Protein AF-A0ABD3LQM2-F1 (afdb_monomer)

Foldseek 3Di:
DPLCPLVVVLVVCVVVVVDDPVVNVVSVVVSVVVVVVVVVVVVVVLCVVCVPPPDDPPVNDDDDDPVVVPDDDPVVVPDDDPVVVVVCVVDPDDDDDDPPPPPPDDD

pLDDT: mean 81.01, std 16.64, range [43.22, 97.44]

Radius of gyration: 31.78 Å; Cα contacts (8 Å, |Δi|>4): 12; chains: 1; bounding box: 51×68×80 Å

InterPro domains:
  IPR036049 Large ribosomal subunit protein uL29 superfamily [G3DSA:1.10.287.310] (19-54)
  IPR045059 Large ribosomal subunit protein uL29, eukaryota [PTHR45722] (22-86)

Sequence (107 aa):
MRKYYLSSDFCLLFFRGIVGGEKLKVVRLSIAQVLIVISHKQKATLREVYKKKKYLPLDLRPKKTKAIRRRLTKYQCLLKKISIHNRSLHRPPNKFTFFFFNIIFIF

Nearest PDB structures (foldseek):
  8q7z-assembly1_Bh  TM=7.932E-01  e=3.829E-06  Gallus gallus
  7oyc-assembly1_h1  TM=7.831E-01  e=6.575E-06  Xenopus laevis
  8t3d-assembly1_Ah  TM=7.796E-01  e=1.479E-05  Saccharomyces cerevisiae
  3j79-assembly1_3  TM=7.833E-01  e=3.810E-05  Plasmodium falciparum 3D7
  6zu5-assembly1_LHH  TM=7.962E-01  e=4.667E-05  Paranosema locustae

Mean predicted aligned error: 11.9 Å

Solvent-accessible surface area (backbone atoms only — not comparable to full-atom values): 7019 Å² total; per-residue (Å²): 139,82,80,55,67,77,54,52,56,53,50,52,42,60,76,66,66,78,64,59,74,71,62,50,54,56,52,53,52,54,52,49,52,53,53,48,54,53,51,51,54,54,50,49,56,50,47,63,79,43,69,84,50,93,75,66,61,80,87,78,48,84,93,65,56,72,66,72,72,69,53,79,52,74,66,66,71,64,63,66,55,69,70,58,48,52,49,45,69,78,52,62,86,79,89,81,83,81,82,77,75,82,76,74,75,90,124

Secondary structure (DSSP, 8-state):
--SSHHHHHHHHHHHTT-S-HHHHHHHHHHHHHHHHHHHHHHHHHHHHHHTT-S---GGGS----HHHHHSPPHHHHH---HHHHHHHHHSPPP-------------

Structure (mmCIF, N/CA/C/O backbone):
data_AF-A0ABD3LQM2-F1
#
_entry.id   AF-A0ABD3LQM2-F1
#
loop_
_atom_site.group_PDB
_atom_site.id
_atom_site.type_symbol
_atom_site.label_atom_id
_atom_site.label_alt_id
_atom_site.label_comp_id
_atom_site.label_asym_id
_atom_site.label_entity_id
_atom_site.label_seq_id
_atom_site.pdbx_PDB_ins_code
_atom_site.Cartn_x
_atom_site.Cartn_y
_atom_site.Cartn_z
_atom_site.occupancy
_atom_site.B_iso_or_equiv
_atom_site.auth_seq_id
_atom_site.auth_comp_id
_atom_site.auth_asym_id
_atom_site.auth_atom_id
_atom_site.pdbx_PDB_model_num
ATOM 1 N N . MET A 1 1 ? 5.087 -19.373 -16.635 1.00 45.12 1 MET A N 1
ATOM 2 C CA . MET A 1 1 ? 5.821 -19.981 -17.766 1.00 45.12 1 MET A CA 1
ATOM 3 C C . MET A 1 1 ? 5.857 -19.160 -19.067 1.00 45.12 1 MET A C 1
ATOM 5 O O . MET A 1 1 ? 6.564 -19.568 -19.969 1.00 45.12 1 MET A O 1
ATOM 9 N N . ARG A 1 2 ? 5.194 -17.990 -19.202 1.00 43.22 2 ARG A N 1
ATOM 10 C CA . ARG A 1 2 ? 5.130 -17.245 -20.488 1.00 43.22 2 ARG A CA 1
ATOM 11 C C . ARG A 1 2 ? 5.813 -15.857 -20.516 1.00 43.22 2 ARG A C 1
ATOM 13 O O . ARG A 1 2 ? 5.566 -15.090 -21.433 1.00 43.22 2 ARG A O 1
ATOM 20 N N . LYS A 1 3 ? 6.636 -15.506 -19.512 1.00 46.28 3 LYS A N 1
ATOM 21 C CA . LYS A 1 3 ? 7.368 -14.214 -19.464 1.00 46.28 3 LYS A CA 1
ATOM 22 C C . LYS A 1 3 ? 8.796 -14.282 -20.025 1.00 46.28 3 LYS A C 1
ATOM 24 O O . LYS A 1 3 ? 9.393 -13.241 -20.253 1.00 46.28 3 LYS A O 1
ATOM 29 N N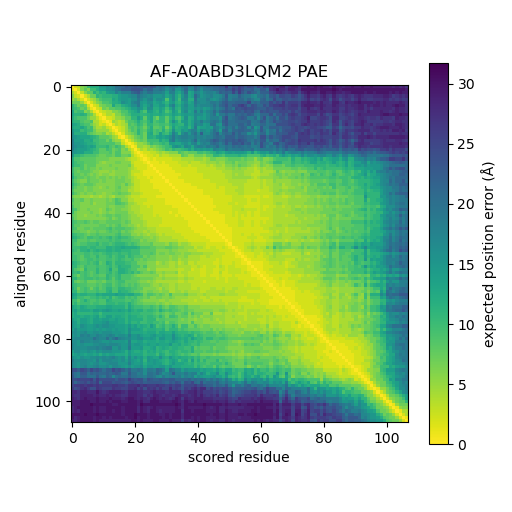 . TYR A 1 4 ? 9.326 -15.486 -20.241 1.00 50.25 4 TYR A N 1
ATOM 30 C CA . TYR A 1 4 ? 10.747 -15.688 -20.531 1.00 50.25 4 TYR A CA 1
ATOM 31 C C . TYR A 1 4 ? 11.090 -15.689 -22.027 1.00 50.25 4 TYR A C 1
ATOM 33 O O . TYR A 1 4 ? 12.205 -15.317 -22.357 1.00 50.25 4 TYR A O 1
ATOM 41 N N . TYR A 1 5 ? 10.132 -15.984 -22.917 1.00 52.78 5 TYR A N 1
ATOM 42 C CA . TYR A 1 5 ? 10.383 -16.118 -24.361 1.00 52.78 5 TYR A CA 1
ATOM 43 C C . TYR A 1 5 ? 10.892 -14.822 -25.021 1.00 52.78 5 TYR A C 1
ATOM 45 O O . TYR A 1 5 ? 11.889 -14.845 -25.728 1.00 52.78 5 TYR A O 1
ATOM 53 N N . LEU A 1 6 ? 10.308 -13.663 -24.687 1.00 54.22 6 LEU A N 1
ATOM 54 C CA . LEU A 1 6 ? 10.737 -12.373 -25.254 1.00 54.22 6 LEU A CA 1
ATOM 55 C C . LEU A 1 6 ? 12.120 -11.907 -24.753 1.00 54.22 6 LEU A C 1
ATOM 57 O O . LEU A 1 6 ? 12.778 -11.090 -25.391 1.00 54.22 6 LEU A O 1
ATOM 61 N N . SER A 1 7 ? 12.548 -12.400 -23.584 1.00 55.00 7 SER A N 1
ATOM 62 C CA . SER A 1 7 ? 13.843 -12.056 -22.991 1.00 55.00 7 SER A CA 1
ATOM 63 C C . SER A 1 7 ? 14.962 -12.974 -23.481 1.00 55.00 7 SER A C 1
ATOM 65 O O . SER A 1 7 ? 16.104 -12.523 -23.566 1.00 55.00 7 SER A O 1
ATOM 67 N N . SER A 1 8 ? 14.657 -14.236 -23.805 1.00 55.06 8 SER A N 1
ATOM 68 C CA . SER A 1 8 ? 15.618 -15.188 -24.374 1.00 55.06 8 SER A CA 1
ATOM 69 C C . SER A 1 8 ? 16.070 -14.782 -25.776 1.00 55.06 8 SER A C 1
ATOM 71 O O . SER A 1 8 ? 17.267 -14.838 -26.042 1.00 55.06 8 SER A O 1
ATOM 73 N N . ASP A 1 9 ? 15.168 -14.273 -26.622 1.00 57.22 9 ASP A N 1
ATOM 74 C CA . ASP A 1 9 ? 15.499 -13.870 -27.998 1.00 57.22 9 ASP A CA 1
ATOM 75 C C . ASP A 1 9 ? 16.395 -12.619 -28.042 1.00 57.22 9 ASP A C 1
ATOM 77 O O . ASP A 1 9 ? 17.352 -12.551 -28.813 1.00 57.22 9 ASP A O 1
ATOM 81 N N . PHE A 1 10 ? 16.162 -11.647 -27.150 1.00 59.59 10 PHE A N 1
ATOM 82 C CA . PHE A 1 10 ? 17.017 -10.460 -27.025 1.00 59.59 10 PHE A CA 1
ATOM 83 C C . PHE A 1 10 ? 18.389 -10.784 -26.414 1.00 59.59 10 PHE A C 1
ATOM 85 O O . PHE A 1 10 ? 19.406 -10.249 -26.853 1.00 59.59 10 PHE A O 1
ATOM 92 N N . CYS A 1 11 ? 18.430 -11.685 -25.425 1.00 58.47 11 CYS A N 1
ATOM 93 C CA . CYS A 1 11 ? 19.682 -12.176 -24.846 1.00 58.47 11 CYS A CA 1
ATOM 94 C C . CYS A 1 11 ? 20.528 -12.904 -25.907 1.00 58.47 11 CYS A C 1
ATOM 96 O O . CYS A 1 11 ? 21.720 -12.636 -26.031 1.00 58.47 11 CYS A O 1
ATOM 98 N N . LEU A 1 12 ? 19.899 -13.739 -26.743 1.00 59.03 12 LEU A N 1
ATOM 99 C CA . LEU A 1 12 ? 20.535 -14.419 -27.879 1.00 59.03 12 LEU A CA 1
ATOM 100 C C . LEU A 1 12 ? 21.074 -13.447 -28.939 1.00 59.03 12 LEU A C 1
ATOM 102 O O . LEU A 1 12 ? 22.172 -13.661 -29.449 1.00 59.03 12 LEU A O 1
ATOM 106 N N . LEU A 1 13 ? 20.344 -12.374 -29.259 1.00 62.25 13 LEU A N 1
ATOM 107 C CA . LEU A 1 13 ? 20.800 -11.336 -30.197 1.00 62.25 13 LEU A CA 1
ATOM 108 C C . LEU A 1 13 ? 21.959 -10.493 -29.633 1.00 62.25 13 LEU A C 1
ATOM 110 O O . LEU A 1 13 ? 22.840 -10.091 -30.394 1.00 62.25 13 LEU A O 1
ATOM 114 N N . PHE A 1 14 ? 21.982 -10.261 -28.315 1.00 59.75 14 PHE A N 1
ATOM 115 C CA . PHE A 1 14 ? 23.066 -9.566 -27.612 1.00 59.75 14 PHE A CA 1
ATOM 116 C C . PHE A 1 14 ? 24.344 -10.419 -27.534 1.00 59.75 14 PHE A C 1
ATOM 118 O O . PHE A 1 14 ? 25.417 -9.926 -27.868 1.00 59.75 14 PHE A O 1
ATOM 125 N N . PHE A 1 15 ? 24.237 -11.708 -27.181 1.00 58.16 15 PHE A N 1
ATOM 126 C CA . PHE A 1 15 ? 25.376 -12.642 -27.158 1.00 58.16 15 PHE A CA 1
ATOM 127 C C . PHE A 1 15 ? 25.961 -12.928 -28.550 1.00 58.16 15 PHE A C 1
ATOM 129 O O . PHE A 1 15 ? 27.155 -13.188 -28.663 1.00 58.16 15 PHE A O 1
ATOM 136 N N . ARG A 1 16 ? 25.150 -12.866 -29.615 1.00 65.00 16 ARG A N 1
ATOM 137 C CA . ARG A 1 16 ? 25.611 -13.080 -31.000 1.00 65.00 16 ARG A CA 1
ATOM 138 C C . ARG A 1 16 ? 26.261 -11.842 -31.637 1.00 65.00 16 ARG A C 1
ATOM 140 O O . ARG A 1 16 ? 26.744 -11.949 -32.756 1.00 65.00 16 ARG A O 1
ATOM 147 N N . GLY A 1 17 ? 26.261 -10.677 -30.975 1.00 62.59 17 GLY A N 1
ATOM 148 C CA . GLY A 1 17 ? 26.911 -9.453 -31.478 1.00 62.59 17 GLY A CA 1
ATOM 149 C C . GLY A 1 17 ? 26.286 -8.850 -32.748 1.00 62.59 17 GLY A C 1
ATOM 150 O O . GLY A 1 17 ? 26.895 -8.001 -33.387 1.00 62.59 17 GLY A O 1
ATOM 151 N N . ILE A 1 18 ? 25.072 -9.274 -33.121 1.00 66.31 18 ILE A N 1
ATOM 152 C CA . ILE A 1 18 ? 24.433 -8.941 -34.411 1.00 66.31 18 ILE A CA 1
ATOM 153 C C . ILE A 1 18 ? 23.899 -7.494 -34.434 1.00 66.31 18 ILE A C 1
ATOM 155 O O . ILE A 1 18 ? 23.750 -6.893 -35.496 1.00 66.31 18 ILE A O 1
ATOM 159 N N . VAL A 1 19 ? 23.590 -6.914 -33.268 1.00 64.31 19 VAL A N 1
ATOM 160 C CA . VAL A 1 19 ? 22.915 -5.610 -33.153 1.00 64.31 19 VAL A CA 1
ATOM 161 C C . VAL A 1 19 ? 23.808 -4.597 -32.431 1.00 64.31 19 VAL A C 1
ATOM 163 O O . VAL A 1 19 ? 24.210 -4.817 -31.293 1.00 64.31 19 VAL A O 1
ATOM 166 N N . GLY A 1 20 ? 24.072 -3.454 -33.075 1.00 67.94 20 GLY A N 1
ATOM 167 C CA . GLY A 1 20 ? 24.846 -2.349 -32.496 1.00 67.94 20 GLY A CA 1
ATOM 168 C C . GLY A 1 20 ? 24.199 -1.714 -31.253 1.00 67.94 20 GLY A C 1
ATOM 169 O O . GLY A 1 20 ? 22.974 -1.709 -31.092 1.00 67.94 20 GLY A O 1
ATOM 170 N N . GLY A 1 21 ? 25.032 -1.139 -30.376 1.00 70.00 21 GLY A N 1
ATOM 171 C CA . GLY A 1 21 ? 24.657 -0.641 -29.042 1.00 70.00 21 GLY A CA 1
ATOM 172 C C . GLY A 1 21 ? 23.482 0.343 -28.991 1.00 70.00 21 GLY A C 1
ATOM 173 O O . GLY A 1 21 ? 22.698 0.318 -28.041 1.00 70.00 21 GLY A O 1
ATOM 174 N N . GLU A 1 22 ? 23.312 1.184 -30.011 1.00 76.56 22 GLU A N 1
ATOM 175 C CA . GLU A 1 22 ? 22.230 2.177 -30.061 1.00 76.56 22 GLU A CA 1
ATOM 176 C C . GLU A 1 22 ? 20.854 1.533 -30.263 1.00 76.56 22 GLU A C 1
ATOM 178 O O . GLU A 1 22 ? 19.904 1.834 -29.536 1.00 76.56 22 GLU A O 1
ATOM 183 N N . LYS A 1 23 ? 20.761 0.557 -31.174 1.00 77.44 23 LYS A N 1
ATOM 184 C CA . LYS A 1 23 ? 19.524 -0.192 -31.446 1.00 77.44 23 LYS A CA 1
ATOM 185 C C . LYS A 1 23 ? 19.118 -1.050 -30.241 1.00 77.44 23 LYS A C 1
ATOM 187 O O . LYS A 1 23 ? 17.934 -1.162 -29.930 1.00 77.44 23 LYS A O 1
ATOM 192 N N . LEU A 1 24 ? 20.091 -1.579 -29.493 1.00 79.38 24 LEU A N 1
ATOM 193 C CA . LEU A 1 24 ? 19.848 -2.339 -28.260 1.00 79.38 24 LEU A CA 1
ATOM 194 C C . LEU A 1 24 ? 19.187 -1.491 -27.163 1.00 79.38 24 LEU A C 1
ATOM 196 O O . LEU A 1 24 ? 18.300 -1.986 -26.467 1.00 79.38 24 LEU A O 1
ATOM 200 N N . LYS A 1 25 ? 19.577 -0.219 -27.003 1.00 82.62 25 LYS A N 1
ATOM 201 C CA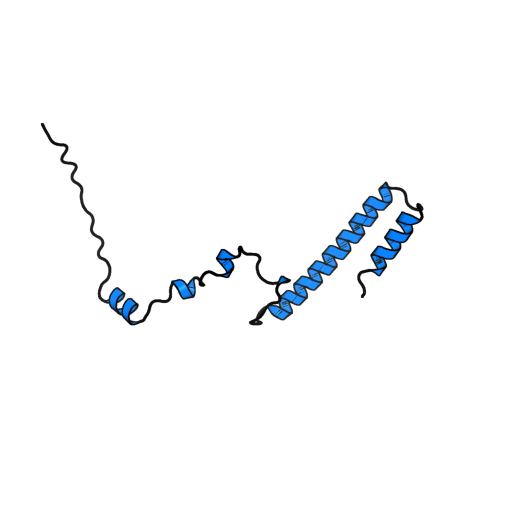 . LYS A 1 25 ? 18.953 0.682 -26.015 1.00 82.62 25 LYS A CA 1
ATOM 202 C C . LYS A 1 25 ? 17.463 0.876 -26.306 1.00 82.62 25 LYS A C 1
ATOM 204 O O . LYS A 1 25 ? 16.645 0.729 -25.400 1.00 82.62 25 LYS A O 1
ATOM 209 N N . VAL A 1 26 ? 17.116 1.133 -27.567 1.00 85.56 26 VAL A N 1
ATOM 210 C CA . VAL A 1 26 ? 15.725 1.331 -28.006 1.00 85.56 26 VAL A CA 1
ATOM 211 C C . VAL A 1 26 ? 14.887 0.073 -27.768 1.00 85.56 26 VAL A C 1
ATOM 213 O O . VAL A 1 26 ? 13.804 0.149 -27.188 1.00 85.56 26 VAL A O 1
ATOM 216 N N . VAL A 1 27 ? 15.413 -1.098 -28.134 1.00 83.62 27 VAL A N 1
ATOM 217 C CA . VAL A 1 27 ? 14.703 -2.375 -27.961 1.00 83.62 27 VAL A CA 1
ATOM 218 C C . VAL A 1 27 ? 14.526 -2.739 -26.478 1.00 83.62 27 VAL A C 1
ATOM 220 O O . VAL A 1 27 ? 13.466 -3.220 -26.085 1.00 83.62 27 VAL A O 1
ATOM 223 N N . ARG A 1 28 ? 15.500 -2.456 -25.601 1.00 86.00 28 ARG A N 1
ATOM 224 C CA . ARG A 1 28 ? 15.332 -2.677 -24.147 1.00 86.00 28 ARG A CA 1
ATOM 225 C C . ARG A 1 28 ? 14.208 -1.827 -23.564 1.00 86.00 28 ARG A C 1
ATOM 227 O O . ARG A 1 28 ? 13.443 -2.314 -22.731 1.00 86.00 28 ARG A O 1
ATOM 234 N N . LEU A 1 29 ? 14.116 -0.571 -23.998 1.00 86.06 29 LEU A N 1
ATOM 235 C CA . LEU A 1 29 ? 13.077 0.350 -23.548 1.00 86.06 29 LEU A CA 1
ATOM 236 C C . LEU A 1 29 ? 11.689 -0.110 -24.008 1.00 86.06 29 LEU A C 1
ATOM 238 O O . LEU A 1 29 ? 10.772 -0.146 -23.187 1.00 86.06 29 LEU A O 1
ATOM 242 N N . SER A 1 30 ? 11.537 -0.534 -25.267 1.00 87.12 30 SER A N 1
ATOM 243 C CA . SER A 1 30 ? 10.249 -1.024 -25.779 1.00 87.12 30 SER A CA 1
ATOM 244 C C . SER A 1 30 ? 9.795 -2.307 -25.070 1.00 87.12 30 SER A C 1
ATOM 246 O O . SER A 1 30 ? 8.640 -2.406 -24.648 1.00 87.12 30 SER A O 1
ATOM 248 N N . ILE A 1 31 ? 10.708 -3.254 -24.823 1.00 87.00 31 ILE A N 1
ATOM 249 C CA . ILE A 1 31 ? 10.415 -4.476 -24.054 1.00 87.00 31 ILE A CA 1
ATOM 250 C C . ILE A 1 31 ? 9.981 -4.124 -22.624 1.00 87.00 31 ILE A C 1
ATOM 252 O O . ILE A 1 31 ? 8.981 -4.653 -22.129 1.00 87.00 31 ILE A O 1
ATOM 256 N N . ALA A 1 32 ? 10.694 -3.210 -21.957 1.00 89.69 32 ALA A N 1
ATOM 257 C CA . ALA A 1 32 ? 10.348 -2.782 -20.604 1.00 89.69 32 ALA A CA 1
ATOM 258 C C . ALA A 1 32 ? 8.943 -2.160 -20.544 1.00 89.69 32 ALA A C 1
ATOM 260 O O . ALA A 1 32 ? 8.159 -2.512 -19.661 1.00 89.69 32 ALA A O 1
ATOM 261 N N . GLN A 1 33 ? 8.590 -1.303 -21.506 1.00 92.56 33 GLN A N 1
ATOM 262 C CA . GLN A 1 33 ? 7.262 -0.685 -21.597 1.00 92.56 33 GLN A CA 1
ATOM 263 C C . GLN A 1 33 ? 6.147 -1.733 -21.723 1.00 92.56 33 GLN A C 1
ATOM 265 O O . GLN A 1 33 ? 5.169 -1.687 -20.971 1.00 92.56 33 GLN A O 1
ATOM 270 N N . VAL A 1 34 ? 6.310 -2.730 -22.599 1.00 92.06 34 VAL A N 1
ATOM 271 C CA . VAL A 1 34 ? 5.331 -3.820 -22.768 1.00 92.06 34 VAL A CA 1
ATOM 272 C C . VAL A 1 34 ? 5.167 -4.623 -21.471 1.00 92.06 34 VAL A C 1
ATOM 274 O O . VAL A 1 34 ? 4.044 -4.896 -21.033 1.00 9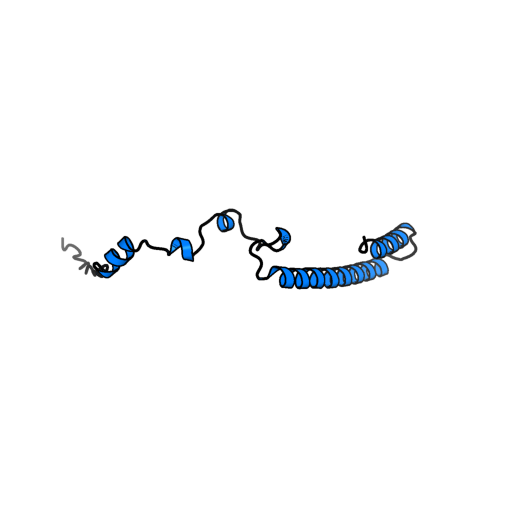2.06 34 VAL A O 1
ATOM 277 N N . LEU A 1 35 ? 6.272 -4.959 -20.801 1.00 91.31 35 LEU A N 1
ATOM 278 C CA . LEU A 1 35 ? 6.245 -5.697 -19.533 1.00 91.31 35 LEU A CA 1
ATOM 279 C C . LEU A 1 35 ? 5.575 -4.907 -18.403 1.00 91.31 35 LEU A C 1
ATOM 281 O O . LEU A 1 35 ? 4.857 -5.495 -17.583 1.00 91.31 35 LEU A O 1
ATOM 285 N N . ILE A 1 36 ? 5.781 -3.589 -18.367 1.00 95.31 36 ILE A N 1
ATOM 286 C CA . ILE A 1 36 ? 5.117 -2.677 -17.433 1.00 95.31 36 ILE A CA 1
ATOM 287 C C . ILE A 1 36 ? 3.606 -2.733 -17.667 1.00 95.31 36 ILE A C 1
ATOM 289 O O . ILE A 1 36 ? 2.867 -3.046 -16.732 1.00 95.31 36 ILE A O 1
ATOM 293 N N . VAL A 1 37 ? 3.140 -2.544 -18.906 1.00 96.00 37 VAL A N 1
ATOM 294 C CA . VAL A 1 37 ? 1.705 -2.574 -19.256 1.00 96.00 37 VAL A CA 1
ATOM 295 C C . VAL A 1 37 ? 1.056 -3.900 -18.844 1.00 96.00 37 VAL A C 1
ATOM 297 O O . VAL A 1 37 ? 0.013 -3.902 -18.181 1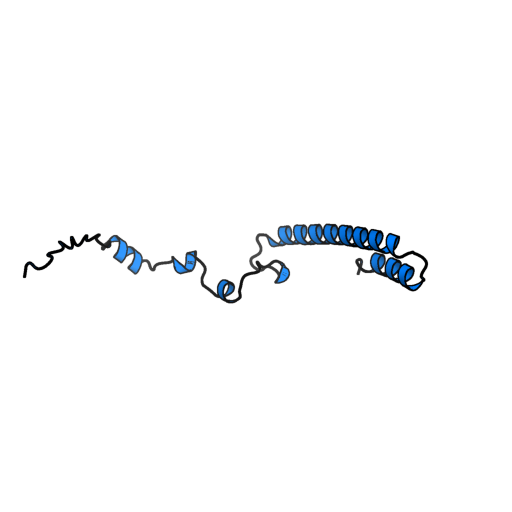.00 96.00 37 VAL A O 1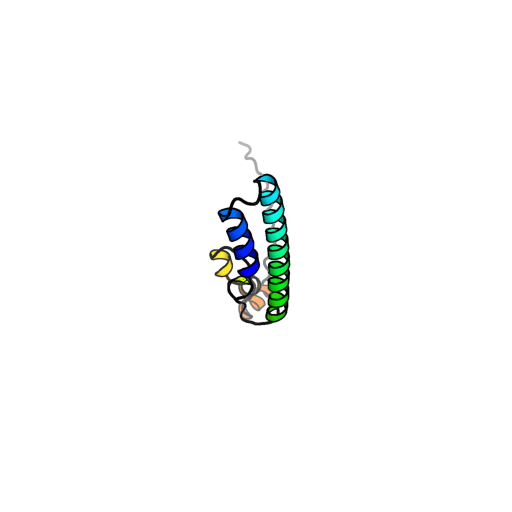
ATOM 300 N N . ILE A 1 38 ? 1.691 -5.032 -19.161 1.00 95.50 38 ILE A N 1
ATOM 301 C CA . ILE A 1 38 ? 1.203 -6.365 -18.770 1.00 95.50 38 ILE A CA 1
ATOM 302 C C . ILE A 1 38 ? 1.118 -6.483 -17.244 1.00 95.50 38 ILE A C 1
ATOM 304 O O . ILE A 1 38 ? 0.112 -6.950 -16.706 1.00 95.50 38 ILE A O 1
ATOM 308 N N . SER A 1 39 ? 2.149 -6.033 -16.530 1.00 93.31 39 SER A N 1
ATOM 309 C CA . SER A 1 39 ? 2.203 -6.114 -15.067 1.00 93.31 39 SER A CA 1
ATOM 310 C C . SER A 1 39 ? 1.162 -5.214 -14.395 1.00 93.31 39 SER A C 1
ATOM 312 O O . SER A 1 39 ? 0.571 -5.612 -13.389 1.00 93.31 39 SER A O 1
ATOM 314 N N . HIS A 1 40 ? 0.891 -4.031 -14.953 1.00 95.69 40 HIS A N 1
ATOM 315 C CA . HIS A 1 40 ? -0.181 -3.148 -14.489 1.00 95.69 40 HIS A CA 1
ATOM 316 C C . HIS A 1 40 ? -1.557 -3.795 -14.667 1.00 95.69 40 HIS A C 1
ATOM 318 O O . HIS A 1 40 ? -2.319 -3.851 -13.700 1.00 95.69 40 HIS A O 1
ATOM 324 N N . LYS A 1 41 ? -1.850 -4.360 -15.848 1.00 96.81 41 LYS A N 1
ATOM 325 C CA . LYS A 1 41 ? -3.119 -5.064 -16.113 1.00 96.81 41 LYS A CA 1
ATOM 326 C C . LYS A 1 41 ? -3.309 -6.281 -15.197 1.00 96.81 41 LYS A C 1
ATOM 328 O O . LYS A 1 41 ? -4.378 -6.462 -14.615 1.00 96.81 41 LYS A O 1
ATOM 333 N N . GLN A 1 42 ? -2.258 -7.075 -14.985 1.00 95.06 42 GLN A N 1
ATOM 334 C CA . GLN A 1 42 ? -2.278 -8.210 -14.050 1.00 95.06 42 GLN A CA 1
ATOM 335 C C . GLN A 1 42 ? -2.560 -7.765 -12.607 1.00 95.06 42 GLN A C 1
ATOM 337 O O . GLN A 1 42 ? -3.370 -8.367 -11.910 1.00 95.06 42 GLN A O 1
ATOM 342 N N . LYS A 1 43 ? -1.933 -6.679 -12.141 1.00 93.81 43 LYS A N 1
ATOM 343 C CA . LYS A 1 43 ? -2.202 -6.150 -10.795 1.00 93.81 43 LYS A CA 1
ATOM 344 C C . LYS A 1 43 ? -3.612 -5.569 -10.665 1.00 93.81 43 LYS A C 1
ATOM 346 O O . LYS A 1 43 ? -4.204 -5.712 -9.599 1.00 93.81 43 LYS A O 1
ATOM 351 N N . ALA A 1 44 ? -4.134 -4.912 -11.700 1.00 95.81 44 ALA A N 1
ATOM 352 C CA . ALA A 1 44 ? -5.479 -4.335 -11.694 1.00 95.81 44 ALA A CA 1
ATOM 353 C C . ALA A 1 44 ? -6.558 -5.423 -11.572 1.00 95.81 44 ALA A C 1
ATOM 355 O O . ALA A 1 44 ? -7.351 -5.387 -10.634 1.00 95.81 44 ALA A O 1
ATOM 356 N N . THR A 1 45 ? -6.488 -6.450 -12.421 1.00 96.06 45 THR A N 1
ATOM 357 C CA . THR A 1 45 ? -7.395 -7.613 -12.370 1.00 96.06 45 THR A CA 1
ATOM 358 C C . THR A 1 45 ? -7.345 -8.322 -11.013 1.00 96.06 45 THR A C 1
ATOM 360 O O . THR A 1 45 ? -8.381 -8.603 -10.415 1.00 96.06 45 THR A O 1
ATOM 363 N N . LEU A 1 46 ? -6.153 -8.526 -10.437 1.00 94.75 46 LEU A N 1
ATOM 364 C CA . LEU A 1 46 ? -6.033 -9.069 -9.079 1.00 94.75 46 LEU A CA 1
ATOM 365 C C . LEU A 1 46 ? -6.681 -8.153 -8.025 1.00 94.75 46 LEU A C 1
ATOM 367 O O . LEU A 1 46 ? -7.378 -8.631 -7.132 1.00 94.75 46 LEU A O 1
ATOM 371 N N . ARG A 1 47 ? -6.498 -6.831 -8.108 1.00 94.94 47 ARG A N 1
ATOM 372 C CA . ARG A 1 47 ? -7.128 -5.893 -7.160 1.00 94.94 47 ARG A CA 1
ATOM 373 C C . ARG A 1 47 ? -8.651 -5.953 -7.209 1.00 94.94 47 ARG A C 1
ATOM 375 O O . ARG A 1 47 ? -9.273 -5.859 -6.154 1.00 94.94 47 ARG A O 1
ATOM 382 N N . GLU A 1 48 ? -9.236 -6.134 -8.387 1.00 94.69 48 GLU A N 1
ATOM 383 C CA . GLU A 1 48 ? -10.683 -6.311 -8.553 1.00 94.69 48 GLU A CA 1
ATOM 384 C C . GLU A 1 48 ? -11.163 -7.597 -7.876 1.00 94.69 48 GLU A C 1
ATOM 386 O O . GLU A 1 48 ? -12.068 -7.552 -7.039 1.00 94.69 48 GLU A O 1
ATOM 391 N N . VAL A 1 49 ? -10.478 -8.716 -8.130 1.00 94.94 49 VAL A N 1
ATOM 392 C CA . VAL A 1 49 ? -10.796 -10.030 -7.542 1.00 94.94 49 VAL A CA 1
ATOM 393 C C . VAL A 1 49 ? -10.730 -10.023 -6.007 1.00 94.94 49 VAL A C 1
ATOM 395 O O . VAL A 1 49 ? -11.503 -10.724 -5.348 1.00 94.94 49 VAL A O 1
ATOM 398 N N . TYR A 1 50 ? -9.817 -9.250 -5.409 1.00 95.75 50 TYR A N 1
ATOM 399 C CA . TYR A 1 50 ? -9.603 -9.210 -3.954 1.00 95.75 50 TYR A CA 1
ATOM 400 C C . TYR A 1 50 ? -10.228 -7.991 -3.241 1.00 95.75 50 TYR A C 1
ATOM 402 O O . TYR A 1 50 ? -10.082 -7.878 -2.024 1.00 95.75 50 TYR A O 1
ATOM 410 N N . LYS A 1 51 ? -10.971 -7.107 -3.930 1.00 90.94 51 LYS A N 1
ATOM 411 C CA . LYS A 1 51 ? -11.445 -5.806 -3.394 1.00 90.94 51 LYS A CA 1
ATOM 412 C C . LYS A 1 51 ? -12.293 -5.889 -2.115 1.00 90.94 51 LYS A C 1
ATOM 414 O O . LYS A 1 51 ? -12.275 -4.960 -1.315 1.00 90.94 51 LYS A O 1
ATOM 419 N N . LYS A 1 52 ? -13.039 -6.979 -1.919 1.00 90.81 52 LYS A N 1
ATOM 420 C CA . LYS A 1 52 ? -13.961 -7.169 -0.778 1.00 90.81 52 LYS A CA 1
ATOM 421 C C . LYS A 1 52 ? -13.635 -8.398 0.074 1.00 90.81 52 LYS A C 1
ATOM 423 O O . LYS A 1 52 ? -14.386 -8.742 0.981 1.00 90.81 52 LYS A O 1
ATOM 428 N N . LYS A 1 53 ? -12.529 -9.085 -0.218 1.00 94.62 53 LYS A N 1
ATOM 429 C CA . LYS A 1 53 ? -12.130 -10.278 0.532 1.00 94.62 53 LYS A CA 1
ATOM 430 C C . LYS A 1 53 ? -11.470 -9.853 1.844 1.00 94.62 53 LYS A C 1
ATOM 432 O O . LYS A 1 53 ? -10.677 -8.916 1.867 1.00 94.62 53 LYS A O 1
ATOM 437 N N . LYS A 1 54 ? -11.767 -10.569 2.934 1.00 92.19 54 LYS A N 1
ATOM 438 C CA . LYS A 1 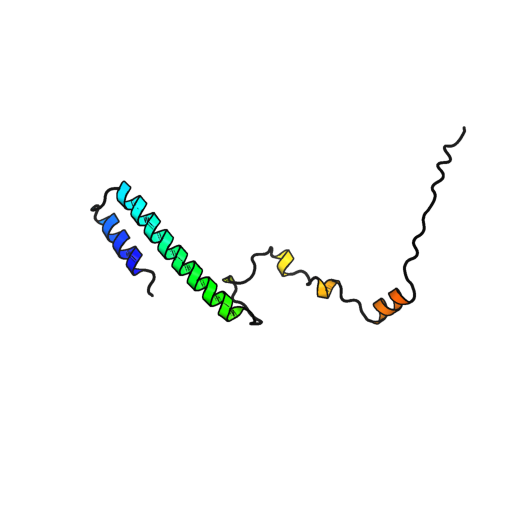54 ? -11.195 -10.300 4.267 1.00 92.19 54 LYS A CA 1
ATOM 439 C C . LYS A 1 54 ? -9.664 -10.376 4.269 1.00 92.19 54 LYS A C 1
ATOM 441 O O . LYS A 1 54 ? -9.005 -9.565 4.914 1.00 92.19 54 LYS A O 1
ATOM 446 N N . TYR A 1 55 ? -9.106 -11.346 3.545 1.00 91.81 55 TYR A N 1
ATOM 447 C CA . TYR A 1 55 ? -7.669 -11.585 3.466 1.00 91.81 55 TYR A CA 1
ATOM 448 C C . TYR A 1 55 ? -7.149 -11.217 2.078 1.00 91.81 55 TYR A C 1
ATOM 450 O O . TYR A 1 55 ? -7.585 -11.771 1.069 1.00 91.81 55 TYR A O 1
ATOM 458 N N . LEU A 1 56 ? -6.208 -10.274 2.045 1.00 92.62 56 LEU A N 1
ATOM 459 C CA . LEU A 1 56 ? -5.463 -9.914 0.845 1.00 92.62 56 LEU A CA 1
ATOM 460 C C . LEU A 1 56 ? -4.095 -10.607 0.861 1.00 92.62 56 LEU A C 1
ATOM 462 O O . LEU A 1 56 ? -3.508 -10.755 1.939 1.00 92.62 56 LEU A O 1
ATOM 466 N N . PRO A 1 57 ? -3.547 -10.965 -0.313 1.00 93.94 57 PRO A N 1
ATOM 467 C CA . PRO A 1 57 ? -2.164 -11.410 -0.406 1.00 93.94 57 PRO A CA 1
ATOM 468 C C . PRO A 1 57 ? -1.203 -10.291 0.031 1.00 93.94 57 PRO A C 1
ATOM 470 O O . PRO A 1 57 ? -1.516 -9.099 -0.070 1.00 93.94 57 PRO A O 1
ATOM 473 N N . LEU A 1 58 ? -0.017 -10.679 0.509 1.00 91.19 58 LEU A N 1
ATOM 474 C CA . LEU A 1 58 ? 0.992 -9.772 1.076 1.00 91.19 58 LEU A CA 1
ATOM 475 C C . LEU A 1 58 ? 1.368 -8.626 0.124 1.00 91.19 58 LEU A C 1
ATOM 477 O O . LEU A 1 58 ? 1.518 -7.491 0.577 1.00 91.19 58 LEU A O 1
ATOM 481 N N . ASP A 1 59 ? 1.441 -8.906 -1.177 1.00 91.12 59 ASP A N 1
ATOM 482 C CA . ASP A 1 59 ? 1.842 -7.943 -2.209 1.00 91.12 59 ASP A CA 1
ATOM 483 C C . ASP A 1 59 ? 0.806 -6.844 -2.471 1.00 91.12 59 ASP A C 1
ATOM 485 O O . ASP A 1 59 ? 1.160 -5.725 -2.843 1.00 91.12 59 ASP A O 1
ATOM 489 N N . LEU A 1 60 ? -0.485 -7.144 -2.280 1.00 92.50 60 LEU A N 1
ATOM 490 C CA . LEU A 1 60 ? -1.576 -6.181 -2.478 1.00 92.50 60 LEU A CA 1
ATOM 491 C C . LEU A 1 60 ? -1.873 -5.360 -1.219 1.00 92.50 60 LEU A C 1
ATOM 493 O O . LEU A 1 60 ? -2.653 -4.406 -1.268 1.00 92.50 60 LEU A O 1
ATOM 497 N N . ARG A 1 61 ? -1.261 -5.710 -0.083 1.00 91.94 61 ARG A N 1
ATOM 498 C CA . ARG A 1 61 ? -1.455 -4.998 1.179 1.00 91.94 61 ARG A CA 1
ATOM 499 C C . ARG A 1 61 ? -0.856 -3.585 1.087 1.00 91.94 61 ARG A C 1
ATOM 501 O O . ARG A 1 61 ? 0.218 -3.409 0.511 1.00 91.94 61 ARG A O 1
ATOM 508 N N . PRO A 1 62 ? -1.478 -2.559 1.697 1.00 92.62 62 PRO A N 1
ATOM 509 C CA . PRO A 1 62 ? -0.887 -1.226 1.730 1.00 92.62 62 PRO A CA 1
ATOM 510 C C . PRO A 1 62 ? 0.491 -1.243 2.407 1.00 92.62 62 PRO A C 1
ATOM 512 O O . PRO A 1 62 ? 0.637 -1.707 3.545 1.00 92.62 62 PRO A O 1
ATOM 515 N N . LYS A 1 63 ? 1.495 -0.683 1.726 1.00 94.50 63 LYS A N 1
ATOM 516 C CA . LYS A 1 63 ? 2.833 -0.444 2.277 1.00 94.50 63 LYS A CA 1
ATOM 517 C C . LYS A 1 63 ? 2.749 0.669 3.325 1.00 94.50 63 LYS A C 1
ATOM 519 O O . LYS A 1 63 ? 2.647 1.845 3.004 1.00 94.50 63 LYS A O 1
ATOM 524 N N . LYS A 1 64 ? 2.761 0.274 4.596 1.00 95.56 64 LYS A N 1
ATOM 525 C CA . LYS A 1 64 ? 2.848 1.153 5.771 1.00 95.56 64 LYS A CA 1
ATOM 526 C C . LYS A 1 64 ? 3.959 0.647 6.687 1.00 95.56 64 LYS A C 1
ATOM 528 O O . LYS A 1 64 ? 4.292 -0.547 6.658 1.00 95.56 64 LYS A O 1
ATOM 533 N N . THR A 1 65 ? 4.498 1.521 7.534 1.00 97.38 65 THR A N 1
ATOM 534 C CA . THR A 1 65 ? 5.502 1.120 8.530 1.00 97.38 65 THR A CA 1
ATOM 535 C C . THR A 1 65 ? 4.947 0.033 9.459 1.00 97.38 65 THR A C 1
ATOM 537 O O . THR A 1 65 ? 3.733 -0.121 9.638 1.00 97.38 65 THR A O 1
ATOM 540 N N . LYS A 1 66 ? 5.837 -0.779 10.039 1.00 96.06 66 LYS A N 1
ATOM 541 C CA . LYS A 1 66 ? 5.460 -1.888 10.934 1.00 96.06 66 LYS A CA 1
ATOM 542 C C . LYS A 1 66 ? 4.661 -1.395 12.148 1.00 96.06 66 LYS A C 1
ATOM 544 O O . LYS A 1 66 ? 3.670 -2.029 12.500 1.00 96.06 66 LYS A O 1
ATOM 549 N N . ALA A 1 67 ? 5.032 -0.244 12.714 1.00 97.44 67 ALA A N 1
ATOM 550 C CA . ALA A 1 67 ? 4.309 0.399 13.812 1.00 97.44 67 ALA A CA 1
ATOM 551 C C . ALA A 1 67 ? 2.856 0.737 13.426 1.00 97.44 67 ALA A C 1
ATOM 553 O O . ALA A 1 67 ? 1.920 0.347 14.122 1.00 97.44 67 ALA A O 1
ATOM 554 N N . ILE A 1 68 ? 2.641 1.348 12.253 1.00 95.81 68 ILE A N 1
ATOM 555 C CA . ILE A 1 68 ? 1.297 1.697 11.760 1.00 95.81 68 ILE A CA 1
ATOM 556 C C . ILE A 1 68 ? 0.443 0.452 11.469 1.00 95.81 68 ILE A C 1
ATOM 558 O O . ILE A 1 68 ? -0.780 0.511 11.569 1.00 95.81 68 ILE A O 1
ATOM 562 N N . ARG A 1 69 ? 1.053 -0.681 11.102 1.00 94.75 69 ARG A N 1
ATOM 563 C CA . ARG A 1 69 ? 0.324 -1.947 10.904 1.00 94.75 69 ARG A CA 1
ATOM 564 C C . ARG A 1 69 ? -0.096 -2.620 12.214 1.00 94.75 69 ARG A C 1
ATOM 566 O O . ARG A 1 69 ? -1.031 -3.411 12.175 1.00 94.75 69 ARG A O 1
ATOM 573 N N . ARG A 1 70 ? 0.608 -2.354 13.320 1.00 95.38 70 ARG A N 1
ATOM 574 C CA . ARG A 1 70 ? 0.369 -2.968 14.638 1.00 95.38 70 ARG A CA 1
ATOM 575 C C . ARG A 1 70 ? -0.546 -2.145 15.544 1.00 95.38 70 ARG A C 1
ATOM 577 O O . ARG A 1 70 ? -1.182 -2.724 16.414 1.00 95.38 70 ARG A O 1
ATOM 584 N N . ARG A 1 71 ? -0.606 -0.822 15.362 1.00 95.88 71 ARG A N 1
ATOM 585 C CA . ARG A 1 71 ? -1.501 0.042 16.148 1.00 95.88 71 ARG A CA 1
ATOM 586 C C . ARG A 1 71 ? -2.978 -0.301 15.917 1.00 95.88 71 ARG A C 1
ATOM 588 O O . ARG A 1 71 ? -3.351 -0.818 14.863 1.00 95.88 71 ARG A O 1
ATOM 595 N N . LEU A 1 72 ? -3.809 0.089 16.876 1.00 95.94 72 LEU A N 1
ATOM 596 C CA . LEU A 1 72 ? -5.265 0.000 16.791 1.00 95.94 72 LEU A CA 1
ATOM 597 C C . LEU A 1 72 ? -5.827 0.844 15.635 1.00 95.94 72 LEU A C 1
ATOM 599 O O . LEU A 1 72 ? -5.235 1.838 15.196 1.00 95.94 72 LEU A O 1
ATOM 603 N N . THR A 1 73 ? -6.991 0.442 15.127 1.00 94.69 73 THR A N 1
ATOM 604 C CA . THR A 1 73 ? -7.728 1.244 14.139 1.00 94.69 73 THR A CA 1
ATOM 605 C 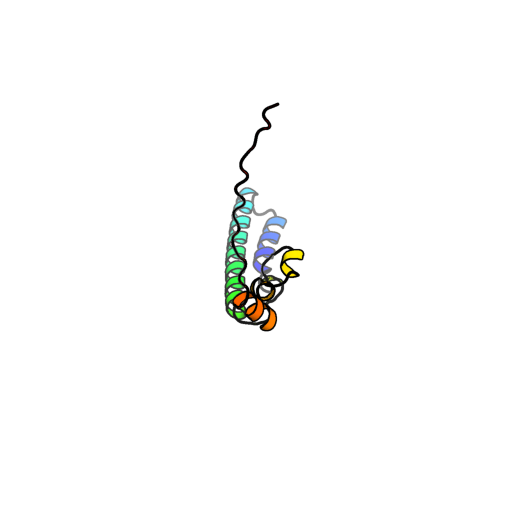C . THR A 1 73 ? -8.319 2.494 14.795 1.00 94.69 73 THR A C 1
ATOM 607 O O . THR A 1 73 ? -8.623 2.494 15.984 1.00 94.69 73 THR A O 1
ATOM 610 N N . LYS A 1 74 ? -8.532 3.568 14.019 1.00 93.25 74 LYS A N 1
ATOM 611 C CA . LYS A 1 74 ? -9.106 4.826 14.538 1.00 93.25 74 LYS A CA 1
ATOM 612 C C . LYS A 1 74 ? -10.444 4.587 15.246 1.00 93.25 74 LYS A C 1
ATOM 614 O O . LYS A 1 74 ? -10.667 5.138 16.311 1.00 93.25 74 LYS A O 1
ATOM 619 N N . TYR A 1 75 ? -11.292 3.732 14.675 1.00 94.00 75 TYR A N 1
ATOM 620 C CA . TYR A 1 75 ? -12.563 3.346 15.282 1.00 94.00 75 TYR A CA 1
ATOM 621 C C . TYR A 1 75 ? -12.359 2.661 16.636 1.00 94.00 75 TYR A C 1
ATOM 623 O O . TYR A 1 75 ? -12.941 3.090 17.623 1.00 94.00 75 TYR A O 1
ATOM 631 N N . GLN A 1 76 ? -11.461 1.672 16.712 1.00 93.31 76 GLN A N 1
ATOM 632 C CA . GLN A 1 76 ? -11.143 0.991 17.971 1.00 93.31 76 GLN A CA 1
ATOM 633 C C . GLN A 1 76 ? -10.593 1.944 19.037 1.00 93.31 76 GLN A C 1
ATOM 635 O O . GLN A 1 76 ? -10.955 1.813 20.197 1.00 93.31 76 GLN A O 1
ATOM 640 N N . CYS A 1 77 ? -9.762 2.920 18.660 1.00 92.19 77 CYS A N 1
ATOM 641 C CA . CYS A 1 77 ? -9.281 3.942 19.594 1.00 92.19 77 CYS A CA 1
ATOM 642 C C . CYS A 1 77 ? -10.398 4.863 20.109 1.00 92.19 77 CYS A C 1
ATOM 644 O O . CYS A 1 77 ? -10.286 5.394 21.208 1.00 92.19 77 CYS A O 1
ATOM 646 N N . LEU A 1 78 ? -11.445 5.087 19.312 1.00 91.31 78 LEU A N 1
ATOM 647 C CA . LEU A 1 78 ? -12.569 5.957 19.664 1.00 91.31 78 LEU A CA 1
ATOM 648 C C . LEU A 1 78 ? -13.674 5.230 20.437 1.00 91.31 78 LEU A C 1
ATOM 650 O O . LEU A 1 78 ? -14.514 5.893 21.046 1.00 91.31 78 LEU A O 1
ATOM 654 N N . LEU A 1 79 ? -13.690 3.894 20.421 1.00 92.00 79 LEU A N 1
ATOM 655 C CA . LEU A 1 79 ? -14.666 3.099 21.157 1.00 92.00 79 LEU A CA 1
ATOM 656 C C . LEU A 1 79 ? -14.547 3.373 22.660 1.00 92.00 79 LEU A C 1
ATOM 658 O O . LEU A 1 79 ? -13.586 2.980 23.319 1.00 92.00 79 LEU A O 1
ATOM 662 N N . LYS A 1 80 ? -15.570 4.025 23.211 1.00 90.50 80 LYS A N 1
ATOM 663 C CA . LYS A 1 80 ? -15.763 4.190 24.653 1.00 90.50 80 LYS A CA 1
ATOM 664 C C . LYS A 1 80 ? -16.758 3.140 25.141 1.00 90.50 80 LYS A C 1
ATOM 666 O O . LYS A 1 80 ? -17.736 2.844 24.462 1.00 90.50 80 LYS A O 1
ATOM 671 N N . LYS A 1 81 ? -16.537 2.599 26.342 1.00 91.44 81 LYS A N 1
ATOM 672 C CA . LYS A 1 81 ? -17.542 1.763 27.020 1.00 91.44 81 LYS A CA 1
ATOM 673 C C . LYS A 1 81 ? -18.813 2.580 27.272 1.00 91.44 81 LYS A C 1
ATOM 675 O O . LYS A 1 81 ? -18.705 3.767 27.583 1.00 91.44 81 LYS A O 1
ATOM 680 N N . ILE A 1 82 ? -19.979 1.928 27.253 1.00 91.81 82 ILE A N 1
ATOM 681 C CA . ILE A 1 82 ? -21.279 2.562 27.547 1.00 91.81 82 ILE A CA 1
ATOM 682 C C . ILE A 1 82 ? -21.231 3.336 28.871 1.00 91.81 82 ILE A C 1
ATOM 684 O O . ILE A 1 82 ? -21.612 4.497 28.914 1.00 91.81 82 ILE A O 1
ATOM 688 N N . SER A 1 83 ? -20.670 2.744 29.929 1.00 90.75 83 SER A N 1
ATOM 689 C CA . SER A 1 83 ? -20.536 3.408 31.235 1.00 90.75 83 SER A CA 1
ATOM 690 C C . SER A 1 83 ? -19.736 4.721 31.164 1.00 90.75 83 SER A C 1
ATOM 692 O O . SER A 1 83 ? -20.156 5.735 31.718 1.00 90.75 83 SER A O 1
ATOM 694 N N . ILE A 1 84 ? -18.619 4.740 30.426 1.00 91.38 84 ILE A N 1
ATOM 695 C CA . ILE A 1 84 ? -17.786 5.942 30.246 1.00 91.38 84 ILE A CA 1
ATOM 696 C C . ILE A 1 84 ? -18.529 6.984 29.405 1.00 91.38 84 ILE A C 1
ATOM 698 O O . ILE A 1 84 ? -18.470 8.174 29.711 1.00 91.38 84 ILE A O 1
ATOM 702 N N . HIS A 1 85 ? -19.235 6.543 28.362 1.00 92.56 85 HIS A N 1
ATOM 703 C CA . HIS A 1 85 ? -20.051 7.415 27.526 1.00 92.56 85 HIS A CA 1
ATOM 704 C C . HIS A 1 85 ? -21.169 8.079 28.339 1.00 92.56 85 HIS A C 1
ATOM 706 O O . HIS A 1 85 ? -21.238 9.307 28.377 1.00 92.56 85 HIS A O 1
ATOM 712 N N . ASN A 1 86 ? -21.946 7.293 29.087 1.00 92.81 86 ASN A N 1
ATOM 713 C CA . ASN A 1 86 ? -22.986 7.794 29.980 1.00 92.81 86 ASN A CA 1
ATOM 714 C C . ASN A 1 86 ? -22.397 8.767 31.004 1.00 92.81 86 ASN A C 1
ATOM 716 O O . ASN A 1 86 ? -22.904 9.874 31.138 1.00 92.81 86 ASN A O 1
ATOM 720 N N . ARG A 1 87 ? -21.272 8.435 31.651 1.00 91.62 87 ARG A N 1
ATOM 721 C CA . ARG A 1 87 ? -20.586 9.361 32.568 1.00 91.62 87 ARG A CA 1
ATOM 722 C C . ARG A 1 87 ? -20.221 10.689 31.895 1.00 91.62 87 ARG A C 1
ATOM 724 O O . ARG A 1 87 ? -20.394 11.729 32.518 1.00 91.62 87 ARG A O 1
ATOM 731 N N . SER A 1 88 ? -19.740 10.664 30.650 1.00 89.62 88 SER A N 1
ATOM 732 C CA . SER A 1 88 ? -19.398 11.886 29.907 1.00 89.62 88 SER A CA 1
ATOM 733 C C . SER A 1 88 ? -20.611 12.719 29.483 1.00 89.62 88 SER A C 1
ATOM 735 O O . SER A 1 88 ? -20.493 13.936 29.415 1.00 89.62 88 SER A O 1
ATOM 737 N N . LEU A 1 89 ? -21.764 12.083 29.237 1.00 90.31 89 LEU A N 1
ATOM 738 C CA . LEU A 1 89 ? -23.030 12.779 28.983 1.00 90.31 89 LEU A CA 1
ATOM 739 C C . LEU A 1 89 ? -23.553 13.453 30.254 1.00 90.31 89 LEU A C 1
ATOM 741 O O . LEU A 1 89 ? -23.929 14.617 30.222 1.00 90.31 89 LEU A O 1
ATOM 745 N N . HIS A 1 90 ? -23.542 12.727 31.376 1.00 93.25 90 HIS A N 1
ATOM 746 C CA . HIS A 1 90 ? -24.039 13.233 32.658 1.00 93.25 90 HIS A CA 1
ATOM 747 C C . HIS A 1 90 ? -23.130 14.318 33.249 1.00 93.25 90 HIS A C 1
ATOM 749 O O . HIS A 1 90 ? -23.602 15.189 33.971 1.00 93.25 90 HIS A O 1
ATOM 755 N N . ARG A 1 91 ? -21.817 14.248 32.997 1.00 89.50 91 ARG A N 1
ATOM 756 C CA . ARG A 1 91 ? -20.822 15.193 33.520 1.00 89.50 91 ARG A CA 1
ATOM 757 C C . ARG A 1 91 ? -19.949 15.729 32.382 1.00 89.50 91 ARG A C 1
ATOM 759 O O . ARG A 1 91 ? -18.826 15.240 32.207 1.00 89.50 91 ARG A O 1
ATOM 766 N N . PRO A 1 92 ? -20.449 16.700 31.597 1.00 87.94 92 PRO A N 1
ATOM 767 C CA . PRO A 1 92 ? -19.635 17.358 30.587 1.00 87.94 92 PRO A CA 1
ATOM 768 C C . PRO A 1 92 ? -18.533 18.202 31.253 1.00 87.94 92 PRO A C 1
ATOM 770 O O . PRO A 1 92 ? -18.744 18.750 32.336 1.00 87.94 92 PRO A O 1
ATOM 773 N N . PRO A 1 93 ? -17.339 18.309 30.645 1.00 83.56 93 PRO A N 1
ATOM 774 C CA . PRO A 1 93 ? -16.294 19.181 31.162 1.00 83.56 93 PRO A CA 1
ATOM 775 C C . PRO A 1 93 ? -16.706 20.648 31.003 1.00 83.56 93 PRO A C 1
ATOM 777 O O . PRO A 1 93 ? -17.047 21.097 29.908 1.00 83.56 93 PRO A O 1
ATOM 780 N N . ASN A 1 94 ? -16.634 21.400 32.098 1.00 81.69 94 ASN A N 1
ATOM 781 C CA . ASN A 1 94 ? -16.920 22.830 32.102 1.00 81.69 94 ASN A CA 1
ATOM 782 C C . ASN A 1 94 ? -15.710 23.609 31.563 1.00 81.69 94 ASN A C 1
ATOM 784 O O . ASN A 1 94 ? -14.562 23.274 31.860 1.00 81.69 94 ASN A O 1
ATOM 788 N N . LYS A 1 95 ? -15.956 24.660 30.773 1.00 76.56 95 LYS A N 1
ATOM 789 C CA . LYS A 1 95 ? -14.908 25.584 30.318 1.00 76.56 95 LYS A CA 1
ATOM 790 C C . LYS A 1 95 ? -14.712 26.650 31.394 1.00 76.56 95 LYS A C 1
ATOM 792 O O . LYS A 1 95 ? -15.579 27.499 31.560 1.00 76.56 95 LYS A O 1
ATOM 797 N N . PHE A 1 96 ? -13.598 26.608 32.116 1.00 74.06 96 PHE A N 1
ATOM 798 C CA . PHE A 1 96 ? -13.229 27.663 33.061 1.00 74.06 96 PHE A CA 1
ATOM 799 C C . PHE A 1 96 ? -12.187 28.583 32.421 1.00 74.06 96 PHE A C 1
ATOM 801 O O . PH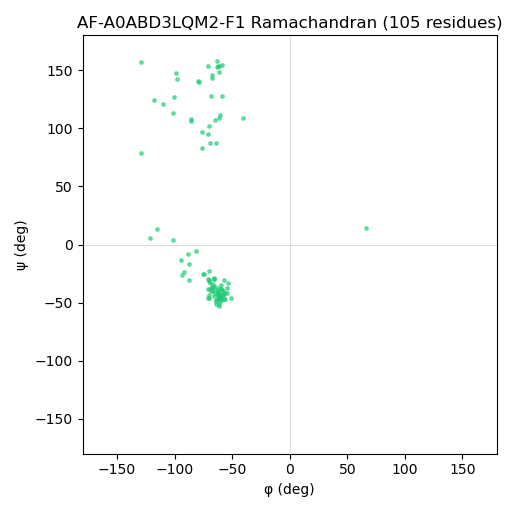E A 1 96 ? -11.163 28.111 31.930 1.00 74.06 96 PHE A O 1
ATOM 808 N N . THR A 1 97 ? -12.447 29.889 32.416 1.00 68.00 97 THR A N 1
ATOM 809 C CA . THR A 1 97 ? -11.483 30.923 32.020 1.00 68.00 97 THR A CA 1
ATOM 810 C C . THR A 1 97 ? -10.916 31.562 33.280 1.00 68.00 97 THR A C 1
ATOM 812 O O . THR A 1 97 ? -11.647 32.223 34.014 1.00 68.00 97 THR A O 1
ATOM 815 N N . PHE A 1 98 ? -9.626 31.367 33.546 1.00 64.38 98 PHE A N 1
ATOM 816 C CA . PHE A 1 98 ? -8.935 32.070 34.624 1.00 64.38 98 PHE A CA 1
ATOM 817 C C . PHE A 1 98 ? -8.461 33.420 34.073 1.00 64.38 98 PHE A C 1
ATOM 819 O O . PHE A 1 98 ? -7.543 33.467 33.254 1.00 64.38 98 PHE A O 1
ATOM 826 N N . PHE A 1 99 ? -9.113 34.517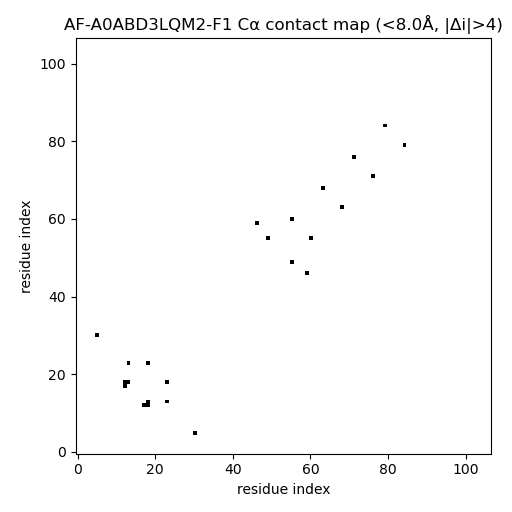 34.468 1.00 60.75 99 PHE A N 1
ATOM 827 C CA . PHE A 1 99 ? -8.580 35.857 34.227 1.00 60.75 99 PHE A CA 1
ATOM 828 C C . PHE A 1 99 ? -7.368 36.039 35.145 1.00 60.75 99 PHE A C 1
ATOM 830 O O . PHE A 1 99 ? -7.508 36.387 36.314 1.00 60.75 99 PHE A O 1
ATOM 837 N N . PHE A 1 100 ? -6.170 35.769 34.627 1.00 54.22 100 PHE A N 1
ATOM 838 C CA . PHE A 1 100 ? -4.937 36.217 35.263 1.00 54.22 100 PHE A CA 1
ATOM 839 C C . PHE A 1 100 ? -4.872 37.741 35.125 1.00 54.22 100 PHE A C 1
ATOM 841 O O . PHE A 1 100 ? -4.324 38.268 34.156 1.00 54.22 100 PHE A O 1
ATOM 848 N N . PHE A 1 101 ? -5.476 38.461 36.072 1.00 55.19 101 PHE A N 1
ATOM 849 C CA . PHE A 1 101 ? -5.152 39.866 36.275 1.00 55.19 101 PHE A CA 1
ATOM 850 C C . PHE A 1 101 ? -3.671 39.919 36.648 1.00 55.19 101 PHE A C 1
ATOM 852 O O . PHE A 1 101 ? -3.274 39.459 37.717 1.00 55.19 101 PHE A O 1
ATOM 859 N N . ASN A 1 102 ? -2.848 40.413 35.721 1.00 54.31 102 ASN A N 1
ATOM 860 C CA . ASN A 1 102 ? -1.454 40.746 35.978 1.00 54.31 102 ASN A CA 1
ATOM 861 C C . ASN A 1 102 ? -1.432 41.877 37.010 1.00 54.31 102 ASN A C 1
ATOM 863 O O . ASN A 1 102 ? -1.417 43.054 36.659 1.00 54.31 102 ASN A O 1
ATOM 867 N N . ILE A 1 103 ? -1.457 41.516 38.290 1.00 58.31 103 ILE A N 1
ATOM 868 C CA . ILE A 1 103 ? -1.028 42.399 39.366 1.00 58.31 103 ILE A CA 1
ATOM 869 C C . ILE A 1 103 ? 0.495 42.373 39.294 1.00 58.31 103 ILE A C 1
ATOM 871 O O . ILE A 1 103 ? 1.162 41.572 39.947 1.00 58.31 103 ILE A O 1
ATOM 875 N N . ILE A 1 104 ? 1.040 43.204 38.406 1.00 54.28 104 ILE A N 1
ATOM 876 C CA . ILE A 1 104 ? 2.429 43.625 38.515 1.00 54.28 104 ILE A CA 1
ATOM 877 C C . ILE A 1 104 ? 2.491 44.428 39.811 1.00 54.28 104 ILE A C 1
ATOM 879 O O . ILE A 1 104 ? 1.912 45.504 39.944 1.00 54.28 104 ILE A O 1
ATOM 883 N N . PHE A 1 105 ? 3.106 43.768 40.780 1.00 44.12 105 PHE A N 1
ATOM 884 C CA . PHE A 1 105 ? 3.504 44.213 42.098 1.00 44.12 105 PHE A CA 1
ATOM 885 C C . PHE A 1 105 ? 4.062 45.643 42.027 1.00 44.12 105 PHE A C 1
ATOM 887 O O . PHE A 1 105 ? 5.126 45.871 41.459 1.00 44.12 105 PHE A O 1
ATOM 894 N N . ILE A 1 106 ? 3.310 46.608 42.561 1.00 51.72 106 ILE A N 1
ATOM 895 C CA . ILE A 1 106 ? 3.829 47.934 42.899 1.00 51.72 106 ILE A CA 1
ATOM 896 C C . ILE A 1 106 ? 4.617 47.745 44.196 1.00 51.72 106 ILE A C 1
ATOM 898 O O . ILE A 1 106 ? 4.020 47.673 45.272 1.00 51.72 106 ILE A O 1
ATOM 902 N N . PHE A 1 107 ? 5.932 47.595 44.066 1.00 50.16 107 PHE A N 1
ATOM 903 C CA . PHE A 1 107 ? 6.932 47.886 45.091 1.00 50.16 107 PHE A CA 1
ATOM 904 C C . PHE A 1 107 ? 8.260 48.206 44.408 1.00 50.16 107 PHE A C 1
ATOM 906 O O . PHE A 1 107 ? 8.579 47.513 43.414 1.00 50.16 107 PHE A O 1
#

Organism: Eucalyptus globulus (NCBI:txid34317)